Protein AF-A0A7S0Q0F1-F1 (afdb_monomer_lite)

pLDDT: mean 87.58, std 6.35, range [54.0, 96.44]

Organism: NCBI:txid221442

Sequence (122 aa):
LMAIMLFMAITSTGSAECIAVSSLMAYDIYRKYFNPNCEGKQLLRVSRIVVVVYGAISGLFGYFLYGVGLNLGWVYNFMGTVIGSAVIPVSCCLCTRFMTRNGAVCGAWLGQFIGVACWLPP

Secondary structure (DSSP, 8-state):
-HHHHHHHHHHHHHHHHHHHHHHHIIIIIIIIII-TT--HHHHHHHHHHHHHHHHHHHHHHHHHHHHTT--HHHHHHHHHHHHHHHHHHHHHHHH-TT--HHHHHHHHHHHHHHHHHHHS--

Radius of gyration: 18.3 Å; chains: 1; bounding box: 44×42×44 Å

InterPro domains:
  IPR001734 Sodium/solute symporter [PF00474] (2-111)
  IPR001734 Sodium/solute symporter [PS50283] (1-122)
  IPR031155 Urea active transporter [PTHR46154] (2-120)
  IPR038377 Sodium/glucose symporter superfamily [G3DSA:1.20.1730.10] (1-122)

Structure (mmCIF, N/CA/C/O backbone):
data_AF-A0A7S0Q0F1-F1
#
_entry.id   AF-A0A7S0Q0F1-F1
#
loop_
_atom_site.group_PDB
_atom_site.id
_atom_site.type_symbol
_atom_site.label_atom_id
_atom_site.label_alt_id
_atom_site.label_comp_id
_atom_site.label_asym_id
_atom_site.label_entity_id
_atom_site.label_seq_id
_atom_site.pdbx_PDB_ins_code
_atom_site.Cartn_x
_atom_site.Cartn_y
_atom_site.Cartn_z
_atom_site.occupancy
_atom_site.B_iso_or_equiv
_atom_site.auth_seq_id
_atom_site.auth_comp_id
_atom_site.auth_asym_id
_atom_site.auth_atom_id
_atom_site.pdbx_PDB_model_num
ATOM 1 N N . LEU A 1 1 ? 27.231 -11.310 -9.842 1.00 85.94 1 LEU A N 1
ATOM 2 C CA . LEU A 1 1 ? 26.979 -10.771 -8.484 1.00 85.94 1 LEU A CA 1
ATOM 3 C C . LEU A 1 1 ? 25.812 -9.775 -8.467 1.00 85.94 1 LEU A C 1
ATOM 5 O O . LEU A 1 1 ? 24.825 -10.051 -7.802 1.00 85.94 1 LEU A O 1
ATOM 9 N N . MET A 1 2 ? 25.867 -8.689 -9.253 1.00 93.38 2 MET A N 1
ATOM 10 C CA . MET A 1 2 ? 24.829 -7.636 -9.278 1.00 93.38 2 MET A CA 1
ATOM 11 C C . MET A 1 2 ? 23.411 -8.138 -9.589 1.00 93.38 2 M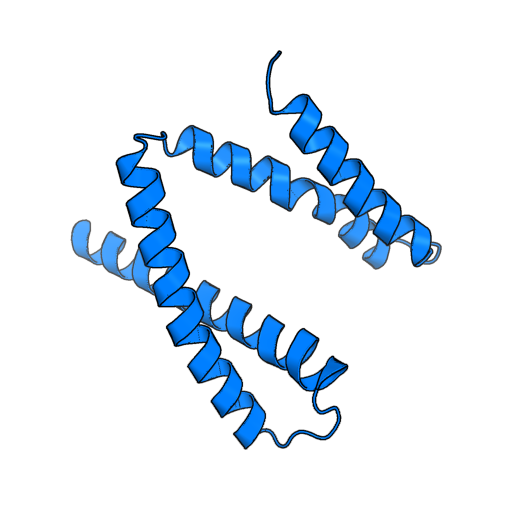ET A C 1
ATOM 13 O O . MET A 1 2 ? 22.473 -7.772 -8.893 1.00 93.38 2 MET A O 1
ATOM 17 N N . ALA A 1 3 ? 23.245 -9.021 -10.580 1.00 93.50 3 ALA A N 1
ATOM 18 C CA . ALA A 1 3 ? 21.930 -9.575 -10.920 1.00 93.50 3 ALA A CA 1
ATOM 19 C C . ALA A 1 3 ? 21.300 -10.374 -9.764 1.00 93.50 3 ALA A C 1
ATOM 21 O O . ALA A 1 3 ? 20.100 -10.285 -9.534 1.00 93.50 3 ALA A O 1
ATOM 22 N N . ILE A 1 4 ? 22.118 -11.110 -9.003 1.00 95.38 4 ILE A N 1
ATOM 23 C CA . ILE A 1 4 ? 21.657 -11.893 -7.849 1.00 95.38 4 ILE A CA 1
ATOM 24 C C . ILE A 1 4 ? 21.258 -10.952 -6.708 1.00 95.38 4 ILE A C 1
ATOM 26 O O . ILE A 1 4 ? 20.195 -11.129 -6.126 1.00 95.38 4 ILE A O 1
ATOM 30 N N . MET A 1 5 ? 22.058 -9.914 -6.434 1.00 96.44 5 MET A N 1
ATOM 31 C CA . MET A 1 5 ? 21.720 -8.891 -5.436 1.00 96.44 5 MET A CA 1
ATOM 32 C C . MET A 1 5 ? 20.410 -8.175 -5.779 1.00 96.44 5 MET A C 1
ATOM 34 O O . MET A 1 5 ? 19.560 -8.021 -4.909 1.00 96.44 5 MET A O 1
ATOM 38 N N . LEU A 1 6 ? 20.220 -7.791 -7.045 1.00 95.69 6 LEU A N 1
ATOM 39 C CA . LEU A 1 6 ? 18.988 -7.155 -7.512 1.00 95.69 6 LEU A CA 1
ATOM 40 C C . LEU A 1 6 ? 17.788 -8.103 -7.391 1.00 95.69 6 LEU A C 1
ATOM 42 O O . LEU A 1 6 ? 16.748 -7.715 -6.869 1.00 95.69 6 LEU A O 1
ATOM 46 N N . PHE A 1 7 ? 17.938 -9.357 -7.822 1.00 94.69 7 PHE A N 1
ATOM 47 C CA . PHE A 1 7 ? 16.883 -10.363 -7.718 1.00 94.69 7 PHE A CA 1
ATOM 48 C C . PHE A 1 7 ? 16.474 -10.616 -6.262 1.00 94.69 7 PHE A C 1
ATOM 50 O O . PHE A 1 7 ? 15.284 -10.639 -5.944 1.00 94.69 7 PHE A O 1
ATOM 57 N N . MET A 1 8 ? 17.450 -10.752 -5.362 1.00 95.88 8 MET A N 1
ATOM 58 C CA . MET A 1 8 ? 17.203 -10.907 -3.929 1.00 95.88 8 MET A CA 1
ATOM 59 C C . MET A 1 8 ? 16.547 -9.662 -3.328 1.00 95.88 8 MET A C 1
ATOM 61 O O . MET A 1 8 ? 15.616 -9.803 -2.539 1.00 95.88 8 MET A O 1
ATOM 65 N N . ALA A 1 9 ? 16.985 -8.459 -3.715 1.00 96.12 9 ALA A N 1
ATOM 66 C CA . ALA A 1 9 ? 16.398 -7.208 -3.246 1.00 96.12 9 ALA A CA 1
ATOM 67 C C . ALA A 1 9 ? 14.917 -7.102 -3.638 1.00 96.12 9 ALA A C 1
ATOM 69 O O . ALA A 1 9 ? 14.081 -6.899 -2.763 1.00 96.12 9 ALA A O 1
ATOM 70 N N . ILE A 1 10 ? 14.592 -7.330 -4.916 1.00 94.00 10 ILE A N 1
ATOM 71 C CA . ILE A 1 10 ? 13.215 -7.272 -5.435 1.00 94.00 10 ILE A CA 1
ATOM 72 C C . ILE A 1 10 ? 12.339 -8.363 -4.805 1.00 94.00 10 ILE A C 1
ATOM 74 O O . ILE A 1 10 ? 11.199 -8.108 -4.427 1.00 94.00 10 ILE A O 1
ATOM 78 N N . THR A 1 11 ? 12.860 -9.583 -4.657 1.00 94.62 11 THR A N 1
ATOM 79 C CA . THR A 1 11 ? 12.101 -10.688 -4.046 1.00 94.62 11 THR A CA 1
ATOM 80 C C . THR A 1 11 ? 11.838 -10.431 -2.559 1.00 94.62 11 THR A C 1
ATOM 82 O O . THR A 1 11 ? 10.756 -10.742 -2.055 1.00 94.62 11 THR A O 1
ATOM 85 N N . SER A 1 12 ? 12.803 -9.832 -1.852 1.00 95.94 12 SER A N 1
ATOM 86 C CA . SER A 1 12 ? 12.669 -9.456 -0.442 1.00 95.94 12 SER A CA 1
ATOM 87 C C . SER A 1 12 ? 11.609 -8.368 -0.244 1.00 95.94 12 SER A C 1
ATOM 89 O O . SER A 1 12 ? 10.692 -8.549 0.561 1.00 95.94 12 SER A O 1
ATOM 91 N N . THR A 1 13 ? 11.660 -7.278 -1.024 1.00 94.62 13 THR A N 1
ATOM 92 C CA . THR A 1 13 ? 10.650 -6.208 -0.952 1.00 94.62 13 THR A CA 1
ATOM 93 C C . THR A 1 13 ? 9.270 -6.696 -1.380 1.00 94.62 13 THR A C 1
ATOM 95 O O . THR A 1 13 ? 8.301 -6.451 -0.665 1.00 94.62 13 THR A O 1
ATOM 98 N N . GLY A 1 14 ? 9.175 -7.470 -2.466 1.00 92.94 14 GLY A N 1
ATOM 99 C CA . GLY A 1 14 ? 7.903 -8.039 -2.922 1.00 92.94 14 GLY A CA 1
ATOM 100 C C . GLY A 1 14 ? 7.249 -8.951 -1.878 1.00 92.94 14 GLY A C 1
ATOM 101 O O . GLY A 1 14 ? 6.034 -8.901 -1.678 1.00 92.94 14 GLY A O 1
ATOM 102 N N . SER A 1 15 ? 8.047 -9.736 -1.146 1.00 94.31 15 SER A N 1
ATOM 103 C CA . SER A 1 15 ? 7.545 -10.569 -0.043 1.00 94.31 15 SER A CA 1
ATOM 104 C C . SER A 1 15 ? 7.009 -9.723 1.115 1.00 94.31 15 SER A C 1
ATOM 106 O O . SER A 1 15 ? 5.942 -10.025 1.653 1.00 94.31 15 SER A O 1
ATOM 108 N N . ALA A 1 16 ? 7.718 -8.651 1.484 1.00 94.88 16 ALA A N 1
ATOM 109 C CA . ALA A 1 16 ? 7.301 -7.746 2.553 1.00 94.88 16 ALA A CA 1
ATOM 110 C C . ALA A 1 16 ? 5.973 -7.040 2.226 1.00 94.88 16 ALA A C 1
ATOM 112 O O . ALA A 1 16 ? 5.075 -7.001 3.070 1.00 94.88 16 ALA A O 1
ATOM 113 N N . GLU A 1 17 ? 5.811 -6.552 0.994 1.00 93.94 17 GLU A N 1
ATOM 114 C CA . GLU A 1 17 ? 4.573 -5.908 0.540 1.00 93.94 17 GLU A CA 1
ATOM 115 C C . GLU A 1 17 ? 3.389 -6.877 0.528 1.00 93.94 17 GLU A C 1
ATOM 117 O O . GLU A 1 17 ? 2.326 -6.561 1.063 1.00 93.94 17 GLU A O 1
ATOM 122 N N . CYS A 1 18 ? 3.573 -8.089 -0.006 1.00 93.56 18 CYS A N 1
ATOM 123 C CA . CYS A 1 18 ? 2.515 -9.099 -0.025 1.00 93.56 18 CYS A CA 1
ATOM 124 C C . CYS A 1 18 ? 2.027 -9.443 1.389 1.00 93.56 18 CYS A C 1
ATOM 126 O O . CYS A 1 18 ? 0.822 -9.564 1.621 1.00 93.56 18 CYS A O 1
ATOM 128 N N . ILE A 1 19 ? 2.947 -9.573 2.350 1.00 93.38 19 ILE A N 1
ATOM 129 C CA . ILE A 1 19 ? 2.594 -9.839 3.748 1.00 93.38 19 ILE A CA 1
ATOM 130 C C . ILE A 1 19 ? 1.835 -8.649 4.343 1.00 93.38 19 ILE A C 1
ATOM 132 O O . ILE A 1 19 ? 0.787 -8.865 4.954 1.00 93.38 19 ILE A O 1
ATOM 136 N N . ALA A 1 20 ? 2.308 -7.419 4.123 1.00 94.12 20 ALA A N 1
ATOM 137 C CA . ALA A 1 20 ? 1.668 -6.204 4.627 1.00 94.12 20 ALA A CA 1
ATOM 138 C C . ALA A 1 20 ? 0.239 -6.019 4.085 1.00 94.12 20 ALA A C 1
ATOM 140 O O . ALA A 1 20 ? -0.690 -5.767 4.849 1.00 94.12 20 ALA A O 1
ATOM 141 N N . VAL A 1 21 ? 0.024 -6.214 2.782 1.00 93.88 21 VAL A N 1
ATOM 142 C CA . VAL A 1 21 ? -1.318 -6.120 2.182 1.00 93.88 21 VAL A CA 1
ATOM 143 C C . VAL A 1 21 ? -2.224 -7.238 2.694 1.00 93.88 21 VAL A C 1
ATOM 145 O O . VAL A 1 21 ? -3.398 -7.012 2.996 1.00 93.88 21 VAL A O 1
ATOM 148 N N . SER A 1 22 ? -1.685 -8.449 2.851 1.00 93.50 22 SER A N 1
ATOM 149 C CA . SER A 1 22 ? -2.466 -9.575 3.361 1.00 93.50 22 SER A CA 1
ATOM 150 C C . SER A 1 22 ? -2.906 -9.390 4.8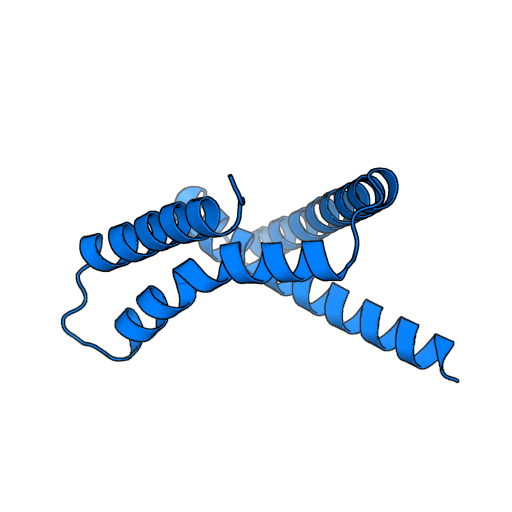16 1.00 93.50 22 SER A C 1
ATOM 152 O O . SER A 1 22 ? -4.013 -9.803 5.165 1.00 93.50 22 SER A O 1
ATOM 154 N N . SER A 1 23 ? -2.078 -8.762 5.661 1.00 92.44 23 SER A N 1
ATOM 155 C CA . SER A 1 23 ? -2.418 -8.502 7.061 1.00 92.44 23 SER A CA 1
ATOM 156 C C . SER A 1 23 ? -3.454 -7.389 7.178 1.00 92.44 23 SER A C 1
ATOM 158 O O . SER A 1 23 ? -4.421 -7.568 7.917 1.00 92.44 23 SER A O 1
ATOM 160 N N . LEU A 1 24 ? -3.337 -6.318 6.385 1.00 91.81 24 LEU A N 1
ATOM 161 C CA . LEU A 1 24 ? -4.363 -5.275 6.292 1.00 91.81 24 LEU A CA 1
ATOM 162 C C . LEU A 1 24 ? -5.721 -5.876 5.910 1.00 91.81 24 LEU A C 1
ATOM 164 O O . LEU A 1 24 ? -6.702 -5.712 6.629 1.00 91.81 24 LEU A O 1
ATOM 168 N N . MET A 1 25 ? -5.792 -6.671 4.843 1.00 91.31 25 MET A N 1
ATOM 169 C CA . MET A 1 25 ? -7.064 -7.280 4.429 1.00 91.31 25 MET A CA 1
ATOM 170 C C . MET A 1 25 ? -7.613 -8.279 5.447 1.00 91.31 25 MET A C 1
ATOM 172 O O . MET A 1 25 ? -8.824 -8.329 5.669 1.00 91.31 25 MET A O 1
ATOM 176 N N . ALA A 1 26 ? -6.756 -9.062 6.096 1.00 88.94 26 ALA A N 1
ATOM 177 C CA . ALA A 1 26 ? -7.204 -10.033 7.083 1.00 88.94 26 ALA A CA 1
ATOM 178 C C . ALA A 1 26 ? -7.722 -9.360 8.372 1.00 88.94 26 ALA A C 1
ATOM 180 O O . ALA A 1 26 ? -8.812 -9.688 8.847 1.00 88.94 26 ALA A O 1
ATOM 181 N N . TYR A 1 27 ? -6.973 -8.414 8.940 1.00 86.31 27 TYR A N 1
ATOM 182 C CA . TYR A 1 27 ? -7.311 -7.787 10.221 1.00 86.31 27 TYR A CA 1
ATOM 183 C C . TYR A 1 27 ? -8.280 -6.608 10.077 1.00 86.31 27 TYR A C 1
ATOM 185 O O . TYR A 1 27 ? -9.239 -6.522 10.848 1.00 86.31 27 TYR A O 1
ATOM 193 N N . ASP A 1 28 ? -8.091 -5.743 9.081 1.00 88.44 28 ASP A N 1
ATOM 194 C CA . ASP A 1 28 ? -8.871 -4.506 8.964 1.00 88.44 28 ASP A CA 1
ATOM 195 C C . ASP A 1 28 ? -10.176 -4.707 8.200 1.00 88.44 28 ASP A C 1
ATOM 197 O O . ASP A 1 28 ? -11.164 -4.040 8.510 1.00 88.44 28 ASP A O 1
ATOM 201 N N . ILE A 1 29 ? -10.206 -5.623 7.224 1.00 87.19 29 ILE A N 1
ATOM 202 C CA . ILE A 1 29 ? -11.421 -5.919 6.452 1.00 87.19 29 ILE A CA 1
ATOM 203 C C . ILE A 1 29 ? -12.117 -7.161 6.998 1.00 87.19 29 ILE A C 1
ATOM 205 O O . ILE A 1 29 ? -13.235 -7.077 7.507 1.00 87.19 29 ILE A O 1
ATOM 209 N N . TYR A 1 30 ? -11.470 -8.322 6.903 1.00 84.38 30 TYR A N 1
ATOM 210 C CA . TYR A 1 30 ? -12.137 -9.598 7.146 1.00 84.38 30 TYR A CA 1
ATOM 211 C C . TYR A 1 30 ? -12.565 -9.762 8.609 1.00 84.38 30 TYR A C 1
ATOM 213 O O . TYR A 1 30 ? -13.732 -10.049 8.886 1.00 84.38 30 TYR A O 1
ATOM 221 N N . ARG A 1 31 ? -11.667 -9.496 9.563 1.00 82.81 31 ARG A N 1
ATOM 222 C CA . ARG A 1 31 ? -12.013 -9.562 10.987 1.00 82.81 31 ARG A CA 1
ATOM 223 C C . ARG A 1 31 ? -12.986 -8.458 11.401 1.00 82.81 31 ARG A C 1
ATOM 225 O O . ARG A 1 31 ? -13.898 -8.722 12.171 1.00 82.81 31 ARG A O 1
ATOM 232 N N . LYS A 1 32 ? -12.832 -7.231 10.905 1.00 85.44 32 LYS A N 1
ATOM 233 C CA . LYS A 1 32 ? -13.674 -6.105 11.342 1.00 85.44 32 LYS A CA 1
ATOM 234 C C . LYS A 1 32 ? -15.096 -6.135 10.777 1.00 85.44 32 LYS A C 1
ATOM 236 O O . LYS A 1 32 ? -16.022 -5.785 11.500 1.00 85.44 32 LYS A O 1
ATOM 241 N N . TYR A 1 33 ? -15.266 -6.514 9.508 1.00 82.12 33 TYR A N 1
ATOM 242 C CA . TYR A 1 33 ? -16.549 -6.388 8.804 1.00 82.12 33 TYR A CA 1
ATOM 243 C C . TYR A 1 33 ? -17.255 -7.719 8.536 1.00 82.12 33 TYR A C 1
ATOM 245 O O . TYR A 1 33 ? -18.481 -7.740 8.528 1.00 82.12 33 TYR A O 1
ATOM 253 N N . PHE A 1 34 ? -16.526 -8.820 8.321 1.00 80.31 34 PHE A N 1
ATOM 254 C CA . PHE A 1 34 ? -17.138 -10.106 7.958 1.00 80.31 34 PHE A CA 1
ATOM 255 C C . PHE A 1 34 ? -17.302 -11.046 9.149 1.00 80.31 34 PHE A C 1
ATOM 257 O O . PHE A 1 34 ? -18.382 -11.599 9.342 1.00 80.31 34 PHE A O 1
ATOM 264 N N . ASN A 1 35 ? -16.248 -11.252 9.943 1.00 77.81 35 ASN A N 1
ATOM 265 C CA . ASN A 1 35 ? -16.323 -12.146 11.096 1.00 77.81 35 ASN A CA 1
ATOM 266 C C . ASN A 1 35 ? -15.432 -11.682 12.271 1.00 77.81 35 ASN A C 1
ATOM 268 O O . ASN A 1 35 ? -14.248 -12.037 12.329 1.00 77.81 35 ASN A O 1
ATOM 272 N N . PRO A 1 36 ? -16.003 -10.945 13.248 1.00 75.44 36 PRO A N 1
ATOM 273 C CA . PRO A 1 36 ? -15.284 -10.428 14.420 1.00 75.44 36 PRO A CA 1
ATOM 274 C C . PRO A 1 36 ? -14.638 -11.509 15.293 1.00 75.44 36 PRO A C 1
ATOM 276 O O . PRO A 1 36 ? -13.590 -11.267 15.898 1.00 75.44 36 PRO A O 1
ATOM 279 N N . ASN A 1 37 ? -15.232 -12.707 15.316 1.00 74.25 37 ASN A N 1
ATOM 280 C CA . ASN A 1 37 ? -14.828 -13.836 16.157 1.00 74.25 37 ASN A CA 1
ATOM 281 C C . ASN A 1 37 ? -14.015 -14.896 15.395 1.00 74.25 37 ASN A C 1
ATOM 283 O O . ASN A 1 37 ? -13.965 -16.054 15.806 1.00 74.25 37 ASN A O 1
ATOM 287 N N . CYS A 1 38 ? -13.400 -14.536 14.267 1.00 71.00 38 CYS A N 1
ATOM 288 C CA . CYS A 1 38 ? -12.672 -15.502 13.451 1.00 71.00 38 CYS A CA 1
ATOM 289 C C . CYS A 1 38 ? -11.482 -16.143 14.181 1.00 71.00 38 CYS A C 1
ATOM 291 O O . CYS A 1 38 ? -10.641 -15.461 14.770 1.00 71.00 38 CYS A O 1
ATOM 293 N N . GLU A 1 39 ? -11.368 -17.466 14.057 1.00 79.75 39 GLU A N 1
ATOM 294 C CA . GLU A 1 39 ? -10.232 -18.234 14.561 1.00 79.75 39 GLU A CA 1
ATOM 295 C C . GLU A 1 39 ? -8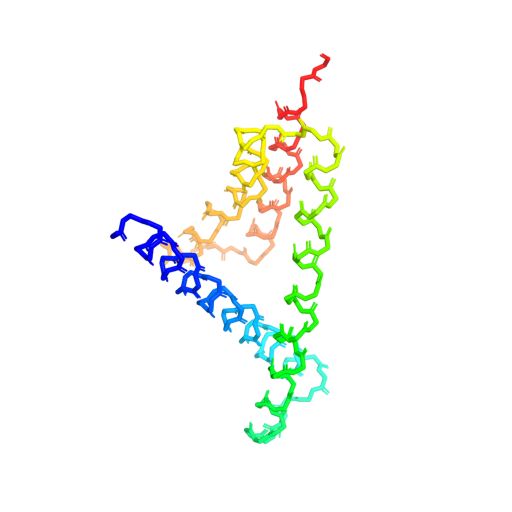.969 -17.944 13.727 1.00 79.75 39 GLU A C 1
ATOM 297 O O . GLU A 1 39 ? -9.035 -17.753 12.507 1.00 79.75 39 GLU A O 1
ATOM 302 N N . GLY A 1 40 ? -7.787 -17.967 14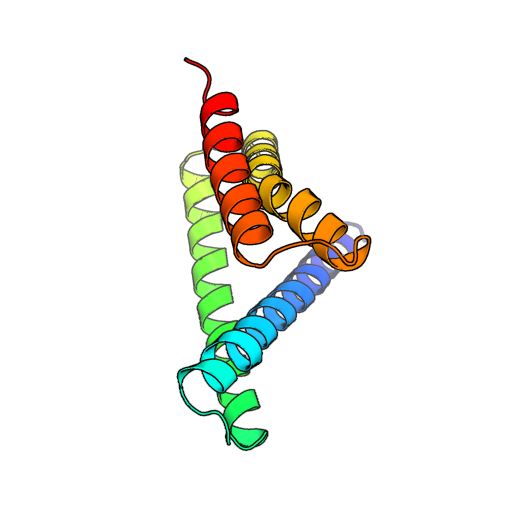.355 1.00 80.75 40 GLY A N 1
ATOM 303 C CA . GLY A 1 40 ? -6.515 -17.653 13.686 1.00 80.75 40 GLY A CA 1
ATOM 304 C C . GLY A 1 40 ? -6.239 -18.495 12.431 1.00 80.75 40 GLY A C 1
ATOM 305 O O . GLY A 1 40 ? -5.679 -17.994 11.457 1.00 80.75 40 GLY A O 1
ATOM 306 N N . LYS A 1 41 ? -6.710 -19.750 12.388 1.00 84.50 41 LYS A N 1
ATOM 307 C CA . LYS A 1 41 ? -6.584 -20.625 11.207 1.00 84.50 41 LYS A CA 1
ATOM 308 C C . LYS A 1 41 ? -7.349 -20.097 9.989 1.00 84.50 41 LYS A C 1
ATOM 310 O O . LYS A 1 41 ? -6.856 -20.206 8.866 1.00 84.50 41 LYS A O 1
ATOM 315 N N . GLN A 1 42 ? -8.535 -19.520 10.192 1.00 83.44 42 GLN A N 1
ATOM 316 C CA . GLN A 1 42 ? -9.311 -18.910 9.108 1.00 83.44 42 GLN A CA 1
ATOM 317 C C . GLN A 1 42 ? -8.637 -17.629 8.618 1.00 83.44 42 GLN A C 1
ATOM 319 O O . GLN A 1 42 ? -8.545 -17.412 7.412 1.00 83.44 42 GLN A O 1
ATOM 324 N N . LEU A 1 43 ? -8.089 -16.834 9.539 1.00 85.00 43 LEU A N 1
ATOM 325 C CA . LEU A 1 43 ? -7.371 -15.606 9.210 1.00 85.00 43 LEU A CA 1
ATOM 326 C C . LEU A 1 43 ? -6.138 -15.876 8.331 1.00 85.00 43 LEU A C 1
ATOM 328 O O . LEU A 1 43 ? -5.930 -15.205 7.321 1.00 85.00 43 LEU A O 1
ATOM 332 N N . LEU A 1 44 ? -5.373 -16.922 8.659 1.00 87.38 44 LEU A N 1
ATOM 333 C CA . LEU A 1 44 ? -4.234 -17.374 7.853 1.00 87.38 44 LEU A CA 1
ATOM 334 C C . LEU A 1 44 ? -4.658 -17.871 6.464 1.00 87.38 44 LEU A C 1
ATOM 336 O O . LEU A 1 44 ? -3.957 -17.625 5.481 1.00 87.38 44 LEU A O 1
ATOM 340 N N . ARG A 1 45 ? -5.809 -18.550 6.358 1.00 87.62 45 ARG A N 1
ATOM 341 C CA . ARG A 1 45 ? -6.342 -19.001 5.064 1.00 87.62 45 ARG A CA 1
ATOM 342 C C . ARG A 1 45 ? -6.714 -17.810 4.175 1.00 87.62 45 ARG A C 1
ATOM 344 O O . ARG A 1 45 ? -6.356 -17.816 3.002 1.00 87.62 45 ARG A O 1
ATOM 351 N N . VAL A 1 46 ? -7.369 -16.791 4.733 1.00 88.75 46 VAL A N 1
ATOM 352 C CA . VAL A 1 46 ? -7.721 -15.560 4.003 1.00 88.75 46 VAL A CA 1
ATOM 353 C C . VAL A 1 46 ? -6.469 -14.799 3.577 1.00 88.75 46 VAL A C 1
ATOM 355 O O . VAL A 1 46 ? -6.345 -14.468 2.403 1.00 88.75 46 VAL A O 1
ATOM 358 N N . SER A 1 47 ? -5.501 -14.600 4.479 1.00 89.69 47 SER A N 1
ATOM 359 C CA . SER A 1 47 ? -4.225 -13.943 4.151 1.00 89.69 47 SER A CA 1
ATOM 360 C C . SER A 1 47 ? -3.515 -14.633 2.977 1.00 89.69 47 SER A C 1
ATOM 362 O O . SER A 1 47 ? -3.123 -13.960 2.026 1.00 89.69 47 SER A O 1
ATOM 364 N N . ARG A 1 48 ? -3.442 -15.973 2.956 1.00 91.06 48 ARG A N 1
ATOM 365 C CA . ARG A 1 48 ? -2.821 -16.715 1.843 1.00 91.06 48 ARG A CA 1
ATOM 366 C C . ARG A 1 48 ? -3.531 -16.497 0.504 1.00 91.06 48 ARG A C 1
ATOM 368 O O . ARG A 1 48 ? -2.860 -16.372 -0.515 1.00 91.06 48 ARG A O 1
ATOM 375 N N . ILE A 1 49 ? -4.864 -16.444 0.499 1.00 92.00 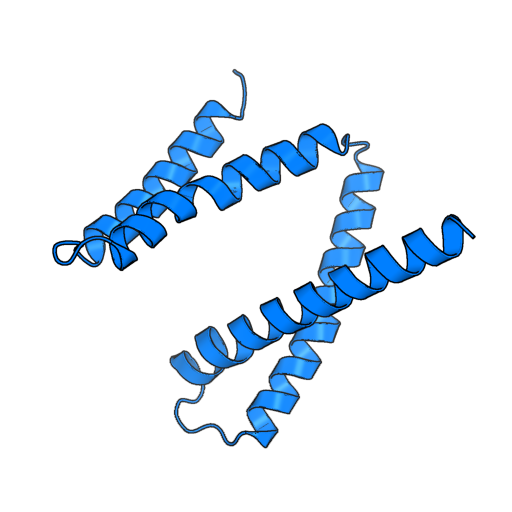49 ILE A N 1
ATOM 376 C CA . ILE A 1 49 ? -5.642 -16.157 -0.717 1.00 92.00 49 ILE A CA 1
ATOM 377 C C . ILE A 1 49 ? -5.352 -14.730 -1.195 1.00 92.00 49 ILE A C 1
ATOM 379 O O . ILE A 1 49 ? -5.086 -14.525 -2.377 1.00 92.00 49 ILE A O 1
ATOM 383 N N . VAL A 1 50 ? -5.334 -13.759 -0.276 1.00 92.88 50 VAL A N 1
ATOM 384 C CA . VAL A 1 50 ? -5.045 -12.354 -0.595 1.00 92.88 50 VAL A CA 1
ATOM 385 C C . VAL A 1 50 ? -3.651 -12.193 -1.195 1.00 92.88 50 VAL A C 1
ATOM 387 O O . VAL A 1 50 ? -3.520 -11.466 -2.170 1.00 92.88 50 VAL A O 1
ATOM 390 N N . VAL A 1 51 ? -2.630 -12.895 -0.687 1.00 94.00 51 VAL A N 1
ATOM 391 C CA . VAL A 1 51 ? -1.268 -12.850 -1.257 1.00 94.00 51 VAL A CA 1
ATOM 392 C C . VAL A 1 51 ? -1.261 -13.263 -2.731 1.00 94.00 51 VAL A C 1
ATOM 394 O O . VAL A 1 51 ? -0.671 -12.570 -3.557 1.00 94.00 51 VAL A O 1
ATOM 397 N N . VAL A 1 52 ? -1.935 -14.364 -3.079 1.00 93.56 52 VAL A N 1
ATOM 398 C CA . VAL A 1 52 ? -1.980 -14.862 -4.465 1.00 93.56 52 VAL A CA 1
ATOM 399 C C . VAL A 1 52 ? -2.729 -13.887 -5.373 1.00 93.56 52 VAL A C 1
ATOM 401 O O . VAL A 1 52 ? -2.253 -13.564 -6.460 1.00 93.56 52 VAL A O 1
ATOM 404 N N . VAL A 1 53 ? -3.880 -13.388 -4.917 1.00 93.75 53 VAL A N 1
ATOM 405 C CA . VAL A 1 53 ? -4.696 -12.434 -5.681 1.00 93.75 53 VAL A CA 1
ATOM 406 C C . VAL A 1 53 ? -3.953 -11.112 -5.874 1.00 93.75 53 VAL A C 1
ATOM 408 O O . VAL A 1 53 ? -3.898 -10.598 -6.988 1.00 93.75 53 VAL A O 1
ATOM 411 N N . TYR A 1 54 ? -3.338 -10.582 -4.817 1.00 92.88 54 TYR A N 1
ATOM 412 C CA . TYR A 1 54 ? -2.567 -9.345 -4.877 1.00 92.88 54 TYR A CA 1
ATOM 413 C C . TYR A 1 54 ? -1.363 -9.476 -5.811 1.00 92.88 54 TYR A C 1
ATOM 415 O O . TYR A 1 54 ? -1.175 -8.609 -6.656 1.00 92.88 54 TYR A O 1
ATOM 423 N N . GLY A 1 55 ? -0.604 -10.574 -5.722 1.00 92.12 55 GLY A N 1
ATOM 424 C CA . GLY A 1 55 ? 0.528 -10.831 -6.614 1.00 92.12 55 GLY A CA 1
ATOM 425 C C . GLY A 1 55 ? 0.123 -10.931 -8.089 1.00 92.12 55 GLY A C 1
ATOM 426 O O . GLY A 1 55 ? 0.819 -10.413 -8.960 1.00 92.12 55 GLY A O 1
ATOM 427 N N . ALA A 1 56 ? -1.029 -11.543 -8.384 1.00 93.50 56 ALA A N 1
ATOM 428 C CA . ALA A 1 56 ? -1.553 -11.604 -9.748 1.00 93.50 56 ALA A CA 1
ATOM 429 C C . ALA A 1 56 ? -1.959 -10.215 -10.272 1.00 93.50 56 ALA A C 1
ATOM 431 O O . ALA A 1 56 ? -1.626 -9.857 -11.402 1.00 93.50 56 ALA A O 1
ATOM 432 N N . ILE A 1 57 ? -2.644 -9.416 -9.446 1.00 94.00 57 ILE A N 1
ATOM 433 C CA . ILE A 1 57 ? -3.091 -8.067 -9.815 1.00 94.00 57 ILE A CA 1
ATOM 434 C C . ILE A 1 57 ? -1.898 -7.119 -9.984 1.00 94.00 57 ILE A C 1
ATOM 436 O O . ILE A 1 57 ? -1.846 -6.391 -10.972 1.00 94.00 57 ILE A O 1
ATOM 440 N N . SER A 1 58 ? -0.932 -7.130 -9.061 1.00 91.00 58 SER A N 1
ATOM 441 C CA . SER A 1 58 ? 0.243 -6.253 -9.123 1.00 91.00 58 SER A CA 1
ATOM 442 C C . SER A 1 58 ? 1.143 -6.590 -10.313 1.00 91.00 58 SER A C 1
ATOM 444 O O . SER A 1 58 ? 1.605 -5.680 -11.002 1.00 91.00 58 SER A O 1
ATOM 446 N N . GLY A 1 59 ? 1.316 -7.879 -10.628 1.00 91.00 59 GLY A N 1
ATOM 447 C CA . GLY A 1 59 ? 2.029 -8.326 -11.825 1.00 91.00 59 GLY A CA 1
ATOM 448 C C . GLY A 1 59 ? 1.339 -7.891 -13.121 1.00 91.00 59 GLY A C 1
ATOM 449 O O . GLY A 1 59 ? 1.991 -7.346 -14.014 1.00 91.00 59 GLY A O 1
ATOM 450 N N . LEU A 1 60 ? 0.014 -8.065 -13.210 1.00 93.19 60 LEU A N 1
ATOM 451 C CA . LEU A 1 60 ? -0.768 -7.636 -14.374 1.00 93.19 60 LEU A CA 1
ATOM 452 C C . LEU A 1 60 ? -0.727 -6.112 -14.555 1.00 93.19 60 LEU A C 1
ATOM 454 O O . LEU A 1 60 ? -0.554 -5.624 -15.670 1.00 93.19 60 LEU A O 1
ATOM 458 N N . PHE A 1 61 ? -0.846 -5.360 -13.460 1.00 89.81 61 PHE A N 1
ATOM 459 C CA . PHE A 1 61 ? -0.783 -3.902 -13.477 1.00 89.81 61 PHE A CA 1
ATOM 460 C C . PHE A 1 61 ? 0.605 -3.393 -13.886 1.00 89.81 61 PHE A C 1
ATOM 462 O O . PHE A 1 61 ? 0.707 -2.470 -14.691 1.00 89.81 61 PHE A O 1
ATOM 469 N N . GLY A 1 62 ? 1.677 -4.035 -13.411 1.00 88.38 62 GLY A N 1
ATOM 470 C CA . GLY A 1 62 ? 3.044 -3.732 -13.839 1.00 88.38 62 GLY A CA 1
ATOM 471 C C . GLY A 1 62 ? 3.261 -3.974 -15.336 1.00 88.38 62 GLY A C 1
ATOM 472 O O . GLY A 1 62 ? 3.819 -3.117 -16.021 1.00 88.38 62 GLY A O 1
ATOM 473 N N . TYR A 1 63 ? 2.762 -5.096 -15.866 1.00 89.75 63 TYR A N 1
ATOM 474 C CA . TYR A 1 63 ? 2.802 -5.376 -17.305 1.00 89.75 63 TYR A CA 1
ATOM 475 C C . TYR A 1 63 ? 2.019 -4.335 -18.117 1.00 89.75 63 TYR A C 1
ATOM 477 O O . TYR A 1 63 ? 2.501 -3.851 -19.140 1.00 89.75 63 TYR A O 1
ATOM 485 N N . PHE A 1 64 ? 0.838 -3.944 -17.637 1.00 91.06 64 PHE A N 1
ATOM 486 C CA . PHE A 1 64 ? 0.027 -2.912 -18.274 1.00 91.06 64 PHE A CA 1
ATOM 487 C C . PHE A 1 64 ? 0.748 -1.555 -18.318 1.00 91.06 64 PHE A C 1
ATOM 489 O O . PHE A 1 64 ? 0.846 -0.953 -19.384 1.00 91.06 64 PHE A O 1
ATOM 496 N N . LEU A 1 65 ? 1.318 -1.098 -17.197 1.00 87.25 65 LEU A N 1
ATOM 497 C CA . LEU A 1 65 ? 2.080 0.157 -17.132 1.00 87.25 65 LEU A CA 1
ATOM 498 C C . LEU A 1 65 ? 3.301 0.150 -18.060 1.00 87.25 65 LEU A C 1
ATOM 500 O O . LEU A 1 65 ? 3.594 1.164 -18.696 1.00 87.25 65 LEU A O 1
ATOM 504 N N . TYR A 1 66 ? 3.982 -0.995 -18.168 1.00 86.81 66 TYR A N 1
ATOM 505 C CA . TYR A 1 66 ? 5.070 -1.181 -19.124 1.00 86.81 66 TYR A CA 1
ATOM 506 C C . TYR A 1 66 ? 4.577 -1.054 -20.574 1.00 86.81 66 TYR A C 1
ATOM 508 O O . TYR A 1 66 ? 5.218 -0.383 -21.380 1.00 86.81 66 TYR A O 1
ATOM 516 N N . GLY A 1 67 ? 3.409 -1.623 -20.894 1.00 86.75 67 GLY A N 1
ATOM 517 C CA . GLY A 1 67 ? 2.786 -1.526 -22.219 1.00 86.75 67 GLY A CA 1
ATOM 518 C C . GLY A 1 67 ? 2.361 -0.107 -22.620 1.00 86.75 67 GLY A C 1
ATOM 519 O O . GLY A 1 67 ? 2.431 0.235 -23.797 1.00 86.75 67 GLY A O 1
ATOM 520 N N . VAL A 1 68 ? 1.975 0.739 -21.660 1.00 87.56 68 VAL A N 1
ATOM 521 C CA . VAL A 1 68 ? 1.648 2.162 -21.900 1.00 87.56 68 VAL A CA 1
ATOM 522 C C . VAL A 1 68 ? 2.916 3.016 -22.103 1.00 87.56 68 VAL A C 1
ATOM 524 O O . VAL A 1 68 ? 2.833 4.153 -22.560 1.00 87.56 68 VAL A O 1
ATOM 527 N N . GLY A 1 69 ? 4.107 2.481 -21.808 1.00 84.69 69 GLY A N 1
ATOM 528 C CA . GLY A 1 69 ? 5.377 3.192 -21.985 1.00 84.69 69 GLY A CA 1
ATOM 529 C C . GLY A 1 69 ? 5.619 4.300 -20.953 1.00 84.69 69 GLY A C 1
ATOM 530 O O . GLY A 1 69 ? 6.400 5.219 -21.201 1.00 84.69 69 GLY A O 1
ATOM 531 N N . LEU A 1 70 ? 4.952 4.237 -19.796 1.00 84.69 70 LEU A N 1
ATOM 532 C CA . LEU A 1 70 ? 5.120 5.222 -18.727 1.00 84.69 70 LEU A CA 1
ATOM 533 C C . LEU A 1 70 ? 6.504 5.096 -18.082 1.00 84.69 70 LEU A C 1
ATOM 535 O O . LEU A 1 70 ? 6.991 4.004 -17.793 1.00 84.69 70 LEU A O 1
ATOM 539 N N . ASN A 1 71 ? 7.141 6.238 -17.824 1.00 85.75 71 ASN A N 1
ATOM 540 C CA . ASN A 1 71 ? 8.449 6.267 -17.181 1.00 85.75 71 ASN A CA 1
ATOM 541 C C . ASN A 1 71 ? 8.329 5.946 -15.678 1.00 85.75 71 ASN A C 1
ATOM 543 O O . ASN A 1 71 ? 7.355 6.348 -15.037 1.00 85.75 71 ASN A O 1
ATOM 547 N N . LEU A 1 72 ? 9.349 5.308 -15.086 1.00 84.88 72 LEU A N 1
ATOM 548 C CA . LEU A 1 72 ? 9.411 5.087 -13.633 1.00 84.88 72 LEU A CA 1
ATOM 549 C C . LEU A 1 72 ? 9.233 6.398 -12.856 1.00 84.88 72 LEU A C 1
ATOM 551 O O . LEU A 1 72 ? 8.558 6.407 -11.831 1.00 84.88 72 LEU A O 1
ATOM 555 N N . GLY A 1 73 ? 9.778 7.512 -13.359 1.00 86.50 73 GLY A N 1
ATOM 556 C CA . GLY A 1 73 ? 9.609 8.823 -12.731 1.00 86.50 73 GLY A CA 1
ATOM 557 C C . GLY A 1 73 ? 8.142 9.244 -12.602 1.00 86.50 73 GLY A C 1
ATOM 558 O O . GLY A 1 73 ? 7.751 9.786 -11.572 1.00 86.50 73 GLY A O 1
ATOM 559 N N . TRP A 1 74 ? 7.308 8.929 -13.597 1.00 86.94 74 TRP A N 1
ATOM 560 C CA . TRP A 1 74 ? 5.873 9.212 -13.549 1.00 86.94 74 TRP A CA 1
ATOM 561 C C . TRP A 1 74 ? 5.166 8.346 -12.502 1.00 86.94 74 TRP A C 1
ATOM 563 O O . TRP A 1 74 ? 4.387 8.862 -11.704 1.00 86.94 74 TRP A O 1
ATOM 573 N N . VAL A 1 75 ? 5.492 7.048 -12.444 1.00 88.06 75 VAL A N 1
ATOM 574 C CA . VAL A 1 75 ? 4.902 6.103 -11.478 1.00 88.06 75 VAL A CA 1
ATOM 575 C C . VAL A 1 75 ? 5.256 6.482 -10.038 1.00 88.06 75 VAL A C 1
ATOM 577 O O . VAL A 1 75 ? 4.379 6.500 -9.176 1.00 88.06 75 VAL A O 1
ATOM 580 N N . TYR A 1 76 ? 6.513 6.844 -9.770 1.00 87.56 76 TYR A N 1
ATOM 581 C CA . TYR A 1 76 ? 6.928 7.306 -8.442 1.00 87.56 76 TYR A CA 1
ATOM 582 C C . TYR A 1 76 ? 6.288 8.642 -8.061 1.00 87.56 76 TYR A C 1
ATOM 584 O O . TYR A 1 76 ? 5.939 8.843 -6.898 1.00 87.56 76 TYR A O 1
ATOM 592 N N . ASN A 1 77 ? 6.090 9.542 -9.025 1.00 88.50 77 ASN A N 1
ATOM 593 C CA . ASN A 1 77 ? 5.405 10.803 -8.770 1.00 88.50 77 ASN A CA 1
ATOM 594 C C . ASN A 1 77 ? 3.920 10.574 -8.428 1.00 88.50 77 ASN A C 1
ATOM 596 O O . ASN A 1 77 ? 3.431 11.094 -7.427 1.00 88.50 77 ASN A O 1
ATOM 600 N N . PHE A 1 78 ? 3.240 9.700 -9.176 1.00 88.19 78 PHE A N 1
ATOM 601 C CA . PHE A 1 78 ? 1.875 9.270 -8.872 1.00 88.19 78 PHE A CA 1
ATOM 602 C C . PHE A 1 78 ? 1.765 8.630 -7.478 1.00 88.19 78 PHE A C 1
ATOM 604 O O . PHE A 1 78 ? 0.900 9.010 -6.689 1.00 88.19 78 PHE A O 1
ATOM 611 N N . MET A 1 79 ? 2.676 7.708 -7.141 1.00 90.31 79 MET A N 1
ATOM 612 C CA . MET A 1 79 ? 2.739 7.084 -5.815 1.00 90.31 79 MET A CA 1
ATOM 613 C C . MET A 1 79 ? 2.870 8.135 -4.701 1.00 90.31 79 MET A C 1
ATOM 615 O O . MET A 1 79 ? 2.145 8.069 -3.708 1.00 90.31 79 MET A O 1
ATOM 619 N N . GLY A 1 80 ? 3.755 9.124 -4.871 1.00 86.94 80 GLY A N 1
ATOM 620 C CA . GLY A 1 80 ? 3.957 10.206 -3.904 1.00 86.94 80 GLY A CA 1
ATOM 621 C C . GLY A 1 80 ? 2.704 11.054 -3.684 1.00 86.94 80 GLY A C 1
ATOM 622 O O . GLY A 1 80 ? 2.318 11.295 -2.541 1.00 86.94 80 GLY A O 1
ATOM 623 N N . THR A 1 81 ? 2.030 11.446 -4.765 1.00 88.75 81 THR A N 1
ATOM 624 C CA . THR A 1 81 ? 0.799 12.247 -4.706 1.00 88.75 81 THR A CA 1
ATOM 625 C C . THR A 1 81 ? -0.340 11.493 -4.017 1.00 88.75 81 THR A C 1
ATOM 627 O O . THR A 1 81 ? -1.046 12.066 -3.190 1.00 88.75 81 THR A O 1
ATOM 630 N N . VAL A 1 82 ? -0.506 10.200 -4.317 1.00 87.88 82 VAL A N 1
ATOM 631 C CA . VAL A 1 82 ? -1.606 9.389 -3.771 1.00 87.88 82 VAL A CA 1
ATOM 632 C C . VAL A 1 82 ? -1.387 9.007 -2.308 1.00 87.88 82 VAL A C 1
ATOM 634 O O . VAL A 1 82 ? -2.335 8.996 -1.529 1.00 87.88 82 VAL A O 1
ATOM 637 N N . ILE A 1 83 ? -0.157 8.683 -1.910 1.00 89.25 83 ILE A N 1
ATOM 638 C CA . ILE A 1 83 ? 0.136 8.263 -0.530 1.00 89.25 83 ILE A CA 1
ATOM 639 C C . ILE A 1 83 ? 0.316 9.478 0.392 1.00 89.25 83 ILE A C 1
ATOM 641 O O . ILE A 1 83 ? -0.062 9.430 1.564 1.00 89.25 83 ILE A O 1
ATOM 645 N N . GLY A 1 84 ? 0.859 10.584 -0.126 1.00 86.94 84 GLY A N 1
ATOM 646 C CA . GLY A 1 84 ? 1.201 11.773 0.658 1.00 86.94 84 GLY A CA 1
ATOM 647 C C . GLY A 1 84 ? 0.014 12.416 1.380 1.00 86.94 84 GLY A C 1
ATOM 648 O O . GLY A 1 84 ? 0.179 12.937 2.485 1.00 86.94 84 GLY A O 1
ATOM 649 N N . SER A 1 85 ? -1.191 12.321 0.815 1.00 87.06 85 SER A N 1
ATOM 650 C CA . SER A 1 85 ? -2.416 12.904 1.379 1.00 87.06 85 SER A CA 1
ATOM 651 C C . SER A 1 85 ? -2.804 12.319 2.744 1.00 87.06 85 SER A C 1
ATOM 653 O O . SER A 1 85 ? -3.367 13.023 3.584 1.00 87.06 85 SER A O 1
ATOM 655 N N . ALA A 1 86 ? -2.464 11.052 3.000 1.00 86.00 86 ALA A N 1
ATOM 656 C CA . ALA A 1 86 ? -2.789 10.361 4.244 1.00 86.00 86 ALA A CA 1
ATOM 657 C C . ALA A 1 86 ? -1.756 10.605 5.359 1.00 86.00 86 ALA A C 1
ATOM 659 O O . ALA A 1 86 ? -2.078 10.430 6.535 1.00 86.00 86 ALA A O 1
ATOM 660 N N . VAL A 1 87 ? -0.536 11.041 5.023 1.00 88.38 87 VAL A N 1
ATOM 661 C CA . VAL A 1 87 ? 0.576 11.148 5.984 1.00 88.38 87 VAL A CA 1
ATOM 662 C C . VAL A 1 87 ? 0.287 12.195 7.059 1.00 88.38 87 VAL A C 1
ATOM 664 O O . VAL A 1 87 ? 0.349 11.883 8.246 1.00 88.38 87 VAL A O 1
ATOM 667 N N . ILE A 1 88 ? -0.088 13.417 6.661 1.00 87.12 88 ILE A N 1
ATOM 668 C CA . ILE A 1 88 ? -0.336 14.522 7.602 1.00 87.12 88 ILE A CA 1
ATOM 669 C C . ILE A 1 88 ? -1.501 14.195 8.557 1.00 87.12 88 ILE A C 1
ATOM 671 O O . ILE A 1 88 ? -1.306 14.302 9.771 1.00 87.12 88 ILE A O 1
ATOM 675 N N . PRO A 1 89 ? -2.680 13.736 8.083 1.00 87.00 89 PRO A N 1
ATOM 676 C CA . PRO A 1 89 ? -3.766 13.325 8.970 1.00 87.00 89 PRO A CA 1
ATOM 677 C C . PRO A 1 89 ? -3.359 12.232 9.960 1.00 87.00 89 PRO A C 1
ATOM 679 O O . PRO A 1 89 ? -3.704 12.331 11.138 1.00 87.00 89 PRO A O 1
ATOM 682 N N . VAL A 1 90 ? -2.606 11.217 9.520 1.00 87.94 90 VAL A N 1
ATOM 683 C CA . VAL A 1 90 ? -2.148 10.119 10.388 1.00 87.94 90 VAL A CA 1
ATOM 684 C C . VAL A 1 90 ? -1.153 10.621 11.436 1.00 87.94 90 VAL A C 1
ATOM 686 O O . VAL A 1 90 ? -1.312 10.313 12.617 1.00 87.94 90 VAL A O 1
ATOM 689 N N . SER A 1 91 ? -0.178 11.451 11.055 1.00 88.81 91 SER A N 1
ATOM 690 C CA . SER A 1 91 ? 0.760 12.065 12.003 1.00 88.81 91 SER A CA 1
ATOM 691 C C . SER A 1 91 ? 0.039 12.934 13.035 1.00 88.81 91 SER A C 1
ATOM 693 O O . SER A 1 91 ? 0.326 12.840 14.227 1.00 88.81 91 SER A O 1
ATOM 695 N N . CYS A 1 92 ? -0.948 13.733 12.621 1.00 86.31 92 CYS A N 1
ATOM 696 C CA . CYS A 1 92 ? -1.741 14.539 13.548 1.00 86.31 92 CYS A CA 1
ATOM 697 C C . CYS A 1 92 ? -2.602 13.685 14.494 1.00 86.31 92 CYS A C 1
ATOM 699 O O . CYS A 1 92 ? -2.726 14.045 15.667 1.00 86.31 92 CYS A O 1
ATOM 701 N N . CYS A 1 93 ? -3.136 12.545 14.036 1.00 86.12 93 CYS A N 1
ATOM 702 C CA . CYS A 1 93 ? -3.850 11.592 14.896 1.00 86.12 93 CYS A CA 1
ATOM 703 C C . CYS A 1 93 ? -2.953 11.000 15.995 1.00 86.12 93 CYS A C 1
ATOM 705 O O . CYS A 1 93 ? -3.450 10.673 17.069 1.00 86.12 93 CYS A O 1
ATOM 707 N N . LEU A 1 94 ? -1.649 10.852 15.734 1.00 88.12 94 LEU A N 1
ATOM 708 C CA . LEU A 1 94 ? -0.687 10.319 16.702 1.00 88.12 94 LEU A CA 1
ATOM 709 C C . LEU A 1 94 ? -0.146 11.399 17.650 1.00 88.12 94 LEU A C 1
ATOM 711 O O . LEU A 1 94 ? 0.004 11.149 18.844 1.00 88.12 94 LEU A O 1
ATOM 715 N N . CYS A 1 95 ? 0.141 12.600 17.138 1.00 88.56 95 CYS A N 1
ATOM 716 C CA . CYS A 1 95 ? 0.797 13.664 17.904 1.00 88.56 95 CYS A CA 1
ATOM 717 C C . CYS A 1 95 ? -0.169 14.558 18.694 1.00 88.56 95 CYS A C 1
ATOM 719 O O . CYS A 1 95 ? 0.254 15.224 19.638 1.00 88.56 95 CYS A O 1
ATOM 721 N N . THR A 1 96 ? -1.451 14.619 18.320 1.00 82.12 96 THR A N 1
ATOM 722 C CA . THR A 1 96 ? -2.417 15.531 18.950 1.00 82.12 96 THR A CA 1
ATOM 723 C C . THR A 1 96 ? -3.574 14.774 19.590 1.00 82.12 96 THR A C 1
ATOM 725 O O . THR A 1 96 ? -4.165 13.873 19.005 1.00 82.12 96 THR A O 1
ATOM 728 N N . ARG A 1 97 ? -3.943 15.178 20.810 1.00 73.44 97 ARG A N 1
ATOM 729 C CA . ARG A 1 97 ? -5.094 14.618 21.541 1.00 73.44 97 ARG A CA 1
ATOM 730 C C . ARG A 1 97 ? -6.445 15.197 21.105 1.00 73.44 97 ARG A C 1
ATOM 732 O O . ARG A 1 97 ? -7.478 14.669 21.497 1.00 73.44 97 ARG A O 1
ATOM 739 N N . PHE A 1 98 ? -6.433 16.276 20.322 1.00 72.69 98 PHE A N 1
ATOM 740 C CA . PHE A 1 98 ? -7.627 17.027 19.915 1.00 72.69 98 PHE A CA 1
ATOM 741 C C . PHE A 1 98 ? -8.144 16.651 18.517 1.00 72.69 98 PHE A C 1
ATOM 743 O O . PHE A 1 98 ? -9.090 17.267 18.026 1.00 72.69 98 PHE A O 1
ATOM 750 N N . MET A 1 99 ? -7.542 15.658 17.855 1.00 76.31 99 MET A N 1
ATOM 751 C CA . MET A 1 99 ? -7.947 15.257 16.510 1.00 76.31 99 MET A CA 1
ATOM 752 C C . MET A 1 99 ? -9.337 14.603 16.535 1.00 76.31 99 MET A C 1
ATOM 754 O O . MET A 1 99 ? -9.550 13.574 17.177 1.00 76.31 99 MET A O 1
ATOM 758 N N . THR A 1 100 ? -10.293 15.182 15.809 1.00 84.44 100 THR A N 1
ATOM 759 C CA . THR A 1 100 ? -11.635 14.605 15.663 1.00 84.44 100 THR A CA 1
ATOM 760 C C . THR A 1 100 ? -11.679 13.608 14.505 1.00 84.44 100 THR A C 1
ATOM 762 O O . THR A 1 100 ? -11.007 13.782 13.486 1.00 84.44 100 THR A O 1
ATOM 765 N N . ARG A 1 101 ? -12.518 12.568 14.630 1.00 79.38 101 ARG A N 1
ATOM 766 C CA . ARG A 1 101 ? -12.701 11.533 13.594 1.00 79.38 101 ARG A CA 1
ATOM 767 C C . ARG A 1 101 ? -13.040 12.137 12.228 1.00 79.38 101 ARG A C 1
ATOM 769 O O . ARG A 1 101 ? -12.471 11.732 11.220 1.00 79.38 101 ARG A O 1
ATOM 776 N N . ASN A 1 102 ? -13.936 13.122 12.206 1.00 84.25 102 ASN A N 1
ATOM 777 C CA . ASN A 1 102 ? -14.366 13.768 10.968 1.00 84.25 102 ASN A CA 1
ATOM 778 C C . ASN A 1 102 ? -13.257 14.652 10.378 1.00 84.25 102 ASN A C 1
ATOM 780 O O . ASN A 1 102 ? -13.081 14.658 9.166 1.00 84.25 102 ASN A O 1
ATOM 784 N N . GLY A 1 103 ? -12.467 15.335 11.216 1.00 83.62 103 GLY A N 1
ATOM 785 C CA . GLY A 1 103 ? -11.338 16.149 10.759 1.00 83.62 103 GLY A CA 1
ATOM 786 C C . GLY A 1 103 ? -10.248 15.322 10.074 1.00 83.62 103 GLY A C 1
ATOM 787 O O . GLY A 1 103 ? -9.762 15.711 9.016 1.00 83.62 103 GLY A O 1
ATOM 788 N N . ALA A 1 104 ? -9.919 14.148 10.620 1.00 85.50 104 ALA A N 1
ATOM 789 C CA . ALA A 1 104 ? -8.935 13.247 10.017 1.00 85.50 104 ALA A CA 1
ATOM 790 C C . ALA A 1 104 ? -9.396 12.695 8.657 1.00 85.50 104 ALA A C 1
ATOM 792 O O . ALA A 1 104 ? -8.620 12.671 7.703 1.00 85.50 104 ALA A O 1
ATOM 793 N N . VAL A 1 105 ? -10.670 12.300 8.550 1.00 87.50 105 VAL A N 1
ATOM 794 C CA . VAL A 1 105 ? -11.244 11.776 7.301 1.00 87.50 105 VAL A CA 1
ATOM 795 C C . VAL A 1 105 ? -11.342 12.874 6.241 1.00 87.50 105 VAL A C 1
ATOM 797 O O . VAL A 1 105 ? -10.882 12.673 5.119 1.00 87.50 105 VAL A O 1
ATOM 800 N N . CYS A 1 106 ? -11.882 14.047 6.585 1.00 86.62 106 CYS A N 1
ATOM 801 C CA . CYS A 1 106 ? -11.981 15.164 5.645 1.00 86.62 106 CYS A CA 1
ATOM 802 C C . CYS A 1 106 ? -10.601 15.657 5.198 1.00 86.62 106 CYS A C 1
ATOM 804 O O . CYS A 1 106 ? -10.420 15.928 4.017 1.00 86.62 106 CYS A O 1
ATOM 806 N N . GLY A 1 107 ? -9.620 15.729 6.105 1.00 86.88 107 GLY A N 1
ATOM 807 C CA . GLY A 1 107 ? -8.252 16.129 5.769 1.00 86.88 107 GLY A CA 1
ATOM 808 C C . GLY A 1 107 ? -7.583 15.179 4.774 1.00 86.88 107 GLY A C 1
ATOM 809 O O . GLY A 1 107 ? -7.001 15.642 3.797 1.00 86.88 107 GLY A O 1
ATOM 810 N N . ALA A 1 108 ? -7.729 13.864 4.971 1.00 89.38 108 ALA A N 1
ATOM 811 C CA . ALA A 1 108 ? -7.195 12.865 4.044 1.00 89.38 108 ALA A CA 1
ATOM 812 C C . ALA A 1 108 ? -7.850 12.951 2.655 1.00 89.38 108 ALA A C 1
ATOM 814 O O 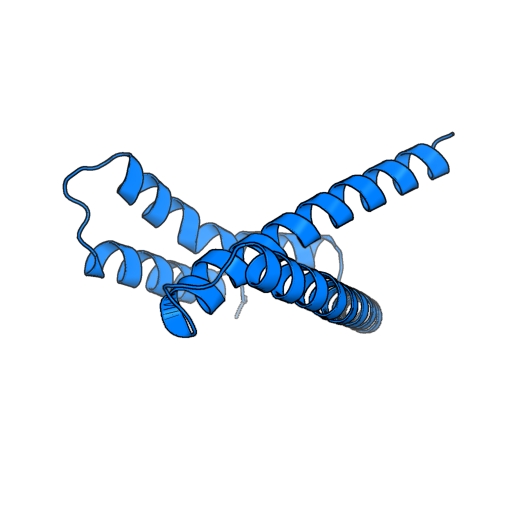. ALA A 1 108 ? -7.151 12.997 1.644 1.00 89.38 108 ALA A O 1
ATOM 815 N N . TRP A 1 109 ? -9.184 13.033 2.589 1.00 90.44 109 TRP A N 1
ATOM 816 C CA . TRP A 1 109 ? -9.894 13.113 1.308 1.00 90.44 109 TRP A CA 1
ATOM 817 C C . TRP A 1 109 ? -9.646 14.430 0.571 1.00 90.44 109 TRP A C 1
ATOM 819 O O . TRP A 1 109 ? -9.351 14.411 -0.621 1.00 90.44 109 TRP A O 1
ATOM 829 N N . LEU A 1 110 ? -9.722 15.573 1.258 1.00 89.88 110 LEU A N 1
ATOM 830 C CA . LEU A 1 110 ? -9.452 16.877 0.645 1.00 89.88 110 LEU A CA 1
ATOM 831 C C . LEU A 1 110 ? -8.004 16.972 0.164 1.00 89.88 110 LEU A C 1
ATOM 833 O O . LEU A 1 110 ? -7.768 17.410 -0.959 1.00 89.88 110 LEU A O 1
ATOM 837 N N . GLY A 1 111 ? -7.046 16.502 0.970 1.00 87.88 111 GLY A N 1
ATOM 838 C CA . GLY A 1 111 ? -5.642 16.427 0.570 1.00 87.88 111 GLY A CA 1
ATOM 839 C C . GLY A 1 111 ? -5.443 15.581 -0.687 1.00 87.88 111 GLY A C 1
ATOM 840 O O . GLY A 1 111 ? -4.681 15.970 -1.567 1.00 87.88 111 GLY A O 1
ATOM 841 N N . GLN A 1 112 ? -6.179 14.473 -0.817 1.00 90.00 112 GLN A N 1
ATOM 842 C CA . GLN A 1 112 ? -6.121 13.613 -1.995 1.00 90.00 112 GLN A CA 1
ATOM 843 C C . GLN A 1 112 ? -6.663 14.307 -3.248 1.00 90.00 112 GLN A C 1
ATOM 845 O O . GLN A 1 112 ? -6.014 14.278 -4.291 1.00 90.00 112 GLN A O 1
ATOM 850 N N . PHE A 1 113 ? -7.830 14.951 -3.158 1.00 89.75 113 PHE A N 1
ATOM 851 C CA . PHE A 1 113 ? -8.418 15.649 -4.304 1.00 89.75 113 PHE A CA 1
ATOM 852 C C . PHE A 1 113 ? -7.556 16.824 -4.762 1.00 89.75 113 PHE A C 1
ATOM 854 O O . PHE A 1 113 ? -7.329 16.977 -5.958 1.00 89.75 113 PHE A O 1
ATOM 861 N N . ILE A 1 114 ? -7.033 17.615 -3.822 1.00 88.12 114 ILE A N 1
ATOM 862 C CA . ILE A 1 114 ? -6.143 18.740 -4.132 1.00 88.12 114 ILE A CA 1
ATOM 863 C C . ILE A 1 114 ? -4.822 18.226 -4.712 1.00 88.12 114 ILE A C 1
ATOM 865 O O . ILE A 1 114 ? -4.358 18.754 -5.716 1.00 88.12 114 ILE A O 1
ATOM 869 N N . GLY A 1 115 ? -4.244 17.167 -4.137 1.00 87.06 115 GLY A N 1
ATOM 870 C CA . GLY A 1 115 ? -3.008 16.561 -4.630 1.00 87.06 115 GLY A CA 1
ATOM 871 C C . GLY A 1 115 ? -3.137 16.072 -6.072 1.00 87.06 115 GLY A C 1
ATOM 872 O O . GLY A 1 115 ? -2.300 16.400 -6.908 1.00 87.06 115 GLY A O 1
ATOM 873 N N . VAL A 1 116 ? -4.219 15.356 -6.391 1.00 88.12 116 VAL A N 1
ATOM 874 C CA . VAL A 1 116 ? -4.486 14.891 -7.762 1.00 88.12 116 VAL A CA 1
ATOM 875 C C . VAL A 1 116 ? -4.772 16.063 -8.708 1.00 88.12 116 VAL A C 1
ATOM 877 O O . VAL A 1 116 ? -4.256 16.069 -9.824 1.00 88.12 116 VAL A O 1
ATOM 880 N N . ALA A 1 117 ? -5.538 17.067 -8.269 1.00 87.06 117 ALA A N 1
ATOM 881 C CA . ALA A 1 117 ? -5.841 18.254 -9.071 1.00 87.06 117 ALA A CA 1
ATOM 882 C C . ALA A 1 117 ? -4.599 19.111 -9.370 1.00 87.06 117 ALA A C 1
ATOM 884 O O . ALA A 1 117 ? -4.503 19.673 -10.452 1.00 87.06 117 ALA A O 1
ATOM 885 N N . CYS A 1 118 ? -3.645 19.203 -8.440 1.00 85.44 118 CYS A N 1
ATOM 886 C CA . CYS A 1 118 ? -2.374 19.897 -8.659 1.00 85.44 118 CYS A CA 1
ATOM 887 C C . CYS A 1 118 ? -1.376 19.075 -9.485 1.00 85.44 118 CYS A C 1
ATOM 889 O O . CYS A 1 118 ? -0.485 19.651 -10.105 1.00 85.44 118 CYS A O 1
ATOM 891 N N . TRP A 1 119 ? -1.476 17.744 -9.453 1.00 83.88 119 TRP A N 1
ATOM 892 C CA . TRP A 1 119 ? -0.551 16.857 -10.154 1.00 83.88 119 TRP A CA 1
ATOM 893 C C . TRP A 1 119 ? -0.826 16.756 -11.654 1.00 83.88 119 TRP A C 1
ATOM 895 O O . TRP A 1 119 ? 0.117 16.671 -12.438 1.00 83.88 119 TRP A O 1
ATOM 905 N N . LEU A 1 120 ? -2.096 16.766 -12.058 1.00 77.56 120 LEU A N 1
ATOM 906 C CA . LEU A 1 120 ? -2.468 16.883 -13.464 1.00 77.56 120 LEU A CA 1
ATOM 907 C C . LEU A 1 120 ? -2.224 18.335 -13.907 1.00 77.56 120 LEU A C 1
ATOM 909 O O . LEU A 1 120 ? -2.940 19.221 -13.438 1.00 77.56 120 LEU A O 1
ATOM 913 N N . PRO A 1 121 ? -1.227 18.617 -14.769 1.00 66.06 121 PRO A N 1
ATOM 914 C CA . PRO A 1 121 ? -1.133 19.940 -15.366 1.00 66.06 121 PRO A CA 1
ATOM 915 C C . PRO A 1 121 ? -2.395 20.211 -16.209 1.00 66.06 121 PRO A C 1
ATOM 917 O O . PRO A 1 121 ? -2.975 19.258 -16.742 1.00 66.06 121 PRO A O 1
ATOM 920 N N . PRO A 1 122 ? -2.836 21.477 -16.320 1.00 54.00 122 PRO A N 1
ATOM 921 C CA . PRO A 1 122 ? -3.799 21.874 -17.343 1.00 54.00 122 PRO A CA 1
ATOM 922 C C . PRO A 1 122 ? -3.257 21.641 -18.761 1.00 54.00 122 PRO A C 1
ATOM 924 O O . PRO A 1 122 ? -2.016 21.671 -18.946 1.00 54.00 122 PRO A O 1
#

Foldseek 3Di:
DVVVVVVCVVVVVLVVVLQVQLCCCLVVPCCPPPNVPDDVVVSVVSSVVSSVVVVVVVVVVVVVCVVVVDDPVVVVLVVCLQVVQLVVLVVCVVPDPPDDPVNSVCSSVVSNVVSVVVVDDD